Protein AF-A0A932QN62-F1 (afdb_monomer_lite)

Sequence (144 aa):
MDVAVKRAFNAACRLLAVRDRSVFEVRSALEKKRFDQKAVEGAVTALEERKLLDDRRFAKMFAESIVRNKKAGPRYIAAALVRKGIERDEAEGAANAAAADPQTQEASVTAPSSARSSTSSFTACPGGSPWCGRARNAPRAARR

Radius of gyration: 24.41 Å; chains: 1; bounding box: 67×46×50 Å

Foldseek 3Di:
DDPLLVVLLVVLVVVVVVHAAALLVSLVVSVVVVRDPVSSVSSSVVCVVVVSHDLLVVLLVQLLVCCVPPVDALVVSLVVSVVSVRDSVSNSVSSVVNVPPPVVPDDDDPDPPDPDDDDDDDDDDPDDDDDPDDDDDDDDDDDD

Structure (mmCIF, N/CA/C/O backbone):
data_AF-A0A932QN62-F1
#
_entry.id   AF-A0A932QN62-F1
#
loop_
_atom_site.group_PDB
_atom_site.id
_atom_site.type_symbol
_atom_site.label_atom_id
_atom_site.label_alt_id
_atom_site.label_comp_id
_atom_site.label_asym_id
_atom_site.label_entity_id
_atom_site.label_seq_id
_atom_site.pdbx_PDB_ins_code
_atom_site.Cartn_x
_atom_site.Cartn_y
_atom_site.Cartn_z
_atom_site.occupancy
_atom_site.B_iso_or_equiv
_atom_site.auth_seq_id
_atom_site.auth_comp_id
_atom_site.auth_asym_id
_atom_site.auth_atom_id
_atom_site.pdbx_PDB_model_num
ATOM 1 N N . MET A 1 1 ? -18.450 -4.366 15.533 1.00 65.00 1 MET A N 1
ATOM 2 C CA . MET A 1 1 ? -17.408 -3.383 15.158 1.00 65.00 1 MET A CA 1
ATOM 3 C C . MET A 1 1 ? -17.409 -2.248 16.165 1.00 65.00 1 MET A C 1
ATOM 5 O O . MET A 1 1 ? -18.401 -1.531 16.242 1.00 65.00 1 MET A O 1
ATOM 9 N N . ASP A 1 2 ? -16.323 -2.093 16.919 1.00 85.31 2 ASP A N 1
ATOM 10 C CA . ASP A 1 2 ? -16.125 -0.993 17.867 1.00 85.31 2 ASP A CA 1
ATOM 11 C C . ASP A 1 2 ? -16.178 0.396 17.217 1.00 85.31 2 ASP A C 1
ATOM 13 O O . ASP A 1 2 ? -15.861 0.576 16.036 1.00 85.31 2 ASP A O 1
ATOM 17 N N . VAL A 1 3 ? -16.526 1.417 18.009 1.00 87.50 3 VAL A N 1
ATOM 18 C CA . VAL A 1 3 ? -16.608 2.817 17.549 1.00 87.50 3 VAL A CA 1
ATOM 19 C C . VAL A 1 3 ? -15.255 3.309 17.021 1.00 87.50 3 VAL A C 1
ATOM 21 O O . VAL A 1 3 ? -15.202 4.010 16.008 1.00 87.50 3 VAL A O 1
ATOM 24 N N . ALA A 1 4 ? -14.157 2.905 17.667 1.00 87.38 4 ALA A N 1
ATOM 25 C CA . ALA A 1 4 ? -12.801 3.225 17.229 1.00 87.38 4 ALA A CA 1
ATOM 26 C C . ALA A 1 4 ? -12.472 2.583 15.870 1.00 87.38 4 ALA A C 1
ATOM 28 O O . ALA A 1 4 ? -12.021 3.282 14.961 1.00 87.38 4 ALA A O 1
ATOM 29 N N . VAL A 1 5 ? -12.793 1.293 15.696 1.00 88.25 5 VAL A N 1
ATOM 30 C CA . VAL A 1 5 ? -12.618 0.555 14.430 1.00 88.25 5 VAL A CA 1
ATOM 31 C C . VAL A 1 5 ? -13.422 1.215 13.311 1.00 88.25 5 VAL A C 1
ATOM 33 O O . VAL A 1 5 ? -12.902 1.460 12.226 1.00 88.25 5 VAL A O 1
ATOM 36 N N . LYS A 1 6 ? -14.674 1.604 13.579 1.00 89.25 6 LYS A N 1
ATOM 37 C CA . LYS A 1 6 ? -15.539 2.268 12.591 1.00 89.25 6 LYS A CA 1
ATOM 38 C C . LYS A 1 6 ? -14.991 3.636 12.161 1.00 89.25 6 LYS A C 1
ATOM 40 O O . LYS A 1 6 ? -15.083 4.000 10.988 1.00 89.25 6 LYS A O 1
ATOM 45 N N . ARG A 1 7 ? -14.392 4.399 13.086 1.00 89.69 7 ARG A N 1
ATOM 46 C CA . ARG A 1 7 ? -13.717 5.674 12.773 1.00 89.69 7 ARG A CA 1
ATOM 47 C C . ARG A 1 7 ? -12.456 5.461 11.935 1.00 89.69 7 ARG A C 1
ATOM 49 O O . ARG A 1 7 ? -12.272 6.185 10.956 1.00 89.69 7 ARG A O 1
ATOM 56 N N . ALA A 1 8 ? -11.634 4.469 12.279 1.00 89.25 8 ALA A N 1
ATOM 57 C CA . ALA A 1 8 ? -10.444 4.102 11.511 1.00 89.25 8 ALA A CA 1
ATOM 58 C C . ALA A 1 8 ? -10.811 3.629 10.092 1.00 89.25 8 ALA A C 1
ATOM 60 O O . ALA A 1 8 ? -10.246 4.125 9.120 1.00 89.25 8 ALA A O 1
ATOM 61 N N . PHE A 1 9 ? -11.837 2.784 9.959 1.00 89.31 9 PHE A N 1
ATOM 62 C CA . PHE A 1 9 ? -12.366 2.322 8.674 1.00 89.31 9 PHE A CA 1
ATOM 63 C C . PHE A 1 9 ? -12.820 3.486 7.785 1.00 89.31 9 PHE A C 1
ATOM 65 O O . PHE A 1 9 ? -12.354 3.633 6.659 1.00 89.31 9 PHE A O 1
ATOM 72 N N . ASN A 1 10 ? -13.654 4.392 8.307 1.00 90.06 10 ASN A N 1
ATOM 73 C CA . ASN A 1 10 ? -14.096 5.568 7.550 1.00 90.06 10 ASN A CA 1
ATOM 74 C C . ASN A 1 10 ? -12.923 6.472 7.144 1.00 90.06 10 ASN A C 1
ATOM 76 O O . ASN A 1 10 ? -12.911 7.036 6.048 1.00 90.06 10 ASN A O 1
ATOM 80 N N . ALA A 1 11 ? -11.927 6.623 8.019 1.00 88.06 11 ALA A N 1
ATOM 81 C CA . ALA A 1 11 ? -10.728 7.393 7.723 1.00 88.06 11 ALA A CA 1
ATOM 82 C C . ALA A 1 11 ? -9.873 6.742 6.625 1.00 88.06 11 ALA A C 1
ATOM 84 O O . ALA A 1 11 ? -9.305 7.476 5.816 1.00 88.06 11 ALA A O 1
ATOM 85 N N . ALA A 1 12 ? -9.790 5.412 6.592 1.00 87.81 12 ALA A N 1
ATOM 86 C CA . ALA A 1 12 ? -9.109 4.654 5.550 1.00 87.81 12 ALA A CA 1
ATOM 87 C C . ALA A 1 12 ? -9.859 4.720 4.212 1.00 87.81 12 ALA A C 1
ATOM 89 O O . ALA A 1 12 ? -9.245 5.044 3.201 1.00 87.81 12 ALA A O 1
ATOM 90 N N . CYS A 1 13 ? -11.186 4.560 4.206 1.00 87.75 13 CYS A N 1
ATOM 91 C CA . CYS A 1 13 ? -12.004 4.716 2.998 1.00 87.75 13 CYS A CA 1
ATOM 92 C C . CYS A 1 13 ? -11.822 6.094 2.349 1.00 87.75 13 CYS A C 1
ATOM 94 O O . CYS A 1 13 ? -11.686 6.191 1.136 1.00 87.75 13 CYS A O 1
ATOM 96 N N . ARG A 1 14 ? -11.741 7.168 3.148 1.00 88.81 14 ARG A N 1
ATOM 97 C CA . ARG A 1 14 ? -11.441 8.516 2.630 1.00 88.81 14 ARG A CA 1
ATOM 98 C C . ARG A 1 14 ? -10.054 8.617 1.996 1.00 88.81 14 ARG A C 1
ATOM 100 O O . ARG A 1 14 ? -9.878 9.389 1.064 1.00 88.81 14 ARG A O 1
ATOM 107 N N . LEU A 1 15 ? -9.065 7.884 2.510 1.00 86.12 15 LEU A N 1
ATOM 108 C CA . LEU A 1 15 ? -7.717 7.859 1.933 1.00 86.12 15 LEU A CA 1
ATOM 109 C C . LEU A 1 15 ? -7.694 7.094 0.606 1.00 86.12 15 LEU A C 1
ATOM 111 O O . LEU A 1 15 ? -7.049 7.565 -0.329 1.00 86.12 15 LEU A O 1
ATOM 115 N N . LEU A 1 16 ? -8.410 5.967 0.539 1.00 85.38 16 LEU A N 1
ATOM 116 C CA . LEU A 1 16 ? -8.546 5.132 -0.658 1.00 85.38 16 LEU A CA 1
ATOM 117 C C . LEU A 1 16 ? -9.352 5.829 -1.760 1.00 85.38 16 LEU A C 1
ATOM 119 O O . LEU A 1 16 ? -8.998 5.734 -2.925 1.00 85.38 16 LEU A O 1
ATOM 123 N N . ALA A 1 17 ? -10.373 6.610 -1.395 1.00 85.00 17 ALA A N 1
ATOM 124 C CA . ALA A 1 17 ? -11.179 7.370 -2.351 1.00 85.00 17 ALA A CA 1
ATOM 125 C C . ALA A 1 17 ? -10.372 8.408 -3.154 1.00 85.00 17 ALA A C 1
ATOM 127 O O . ALA A 1 17 ? -10.770 8.774 -4.254 1.00 85.00 17 ALA A O 1
ATOM 128 N N . VAL A 1 18 ? -9.255 8.905 -2.609 1.00 84.69 18 VAL A N 1
ATOM 129 C CA . VAL A 1 18 ? -8.389 9.872 -3.305 1.00 84.69 18 VAL A CA 1
ATOM 130 C C . VAL A 1 18 ? -7.412 9.165 -4.244 1.00 84.69 18 VAL A C 1
ATOM 132 O O . VAL A 1 18 ? -7.130 9.663 -5.332 1.00 84.69 18 VAL A O 1
ATOM 135 N N . ARG A 1 19 ? -6.837 8.044 -3.800 1.00 77.12 19 ARG A N 1
ATOM 136 C CA . ARG A 1 19 ? -5.858 7.258 -4.555 1.00 77.12 19 ARG A CA 1
ATOM 137 C C . ARG A 1 19 ? -5.723 5.875 -3.931 1.00 77.12 19 ARG A C 1
ATOM 139 O O . ARG A 1 19 ? -5.714 5.766 -2.704 1.00 77.12 19 ARG A O 1
ATOM 146 N N . ASP A 1 20 ? -5.469 4.873 -4.764 1.00 79.00 20 ASP A N 1
ATOM 147 C CA . ASP A 1 20 ? -5.073 3.544 -4.304 1.00 79.00 20 ASP A CA 1
ATOM 148 C C . ASP A 1 20 ? -3.799 3.603 -3.449 1.00 79.00 20 ASP A C 1
ATOM 150 O O . ASP A 1 20 ? -2.833 4.312 -3.770 1.00 79.00 20 ASP A O 1
ATOM 154 N N . ARG A 1 21 ? -3.806 2.849 -2.349 1.00 81.88 21 ARG A N 1
ATOM 155 C CA . ARG A 1 21 ? -2.702 2.735 -1.387 1.00 81.88 21 ARG A CA 1
ATOM 156 C C . ARG A 1 21 ? -2.500 1.277 -0.991 1.00 81.88 21 ARG A C 1
ATOM 158 O O . ARG A 1 21 ? -3.462 0.516 -0.990 1.00 81.88 21 ARG A O 1
ATOM 165 N N . SER A 1 22 ? -1.274 0.925 -0.605 1.00 84.00 22 SER A N 1
ATOM 166 C CA . SER A 1 22 ? -0.966 -0.387 -0.021 1.00 84.00 22 SER A CA 1
ATOM 167 C C . SER A 1 22 ? -1.475 -0.499 1.416 1.00 84.00 22 SER A C 1
ATOM 169 O O . SER A 1 22 ? -1.687 0.514 2.101 1.00 84.00 22 SER A O 1
ATOM 171 N N . VAL A 1 23 ? -1.597 -1.734 1.910 1.00 84.44 23 VAL A N 1
ATOM 172 C CA . VAL A 1 23 ? -1.964 -2.020 3.309 1.00 84.44 23 VAL A CA 1
ATOM 173 C C . VAL A 1 23 ? -1.037 -1.282 4.281 1.00 84.44 23 VAL A C 1
ATOM 175 O O . VAL A 1 23 ? -1.493 -0.651 5.239 1.00 84.44 23 VAL A O 1
ATOM 178 N N . PHE A 1 24 ? 0.267 -1.278 4.004 1.00 83.25 24 PHE A N 1
ATOM 179 C CA . PHE A 1 24 ? 1.265 -0.603 4.835 1.00 83.25 24 PHE A CA 1
ATOM 180 C C . PHE A 1 24 ? 1.090 0.924 4.873 1.00 83.25 24 PHE A C 1
ATOM 182 O O . PHE A 1 24 ? 1.221 1.542 5.935 1.00 83.25 24 PHE A O 1
ATOM 189 N N . GLU A 1 25 ? 0.756 1.552 3.739 1.00 84.94 25 GLU A N 1
ATOM 190 C CA . GLU A 1 25 ? 0.475 2.991 3.695 1.00 84.94 25 GLU A CA 1
ATOM 191 C C . GLU A 1 25 ? -0.791 3.340 4.488 1.00 84.94 25 GLU A C 1
ATOM 193 O O . GLU A 1 25 ? -0.818 4.374 5.164 1.00 84.94 25 GLU A O 1
ATOM 198 N N . VAL A 1 26 ? -1.821 2.486 4.442 1.00 87.19 26 VAL A N 1
ATOM 199 C CA . VAL A 1 26 ? -3.041 2.665 5.241 1.00 87.19 26 VAL A CA 1
ATOM 200 C C . VAL A 1 26 ? -2.744 2.523 6.731 1.00 87.19 26 VAL A C 1
ATOM 202 O O . VAL A 1 26 ? -3.120 3.416 7.492 1.00 87.19 26 VAL A O 1
ATOM 205 N N . ARG A 1 27 ? -2.002 1.487 7.146 1.00 87.88 27 ARG A N 1
ATOM 206 C CA . ARG A 1 27 ? -1.562 1.311 8.543 1.00 87.88 27 ARG A CA 1
ATOM 207 C C . ARG A 1 27 ? -0.796 2.535 9.041 1.00 87.88 27 ARG A C 1
ATOM 209 O O . ARG A 1 27 ? -1.229 3.186 9.988 1.00 87.88 27 ARG A O 1
ATOM 216 N N . SER A 1 28 ? 0.239 2.945 8.307 1.00 86.62 28 SER A N 1
ATOM 217 C CA . SER A 1 28 ? 1.048 4.125 8.637 1.00 86.62 28 SER A CA 1
ATOM 218 C C . SER A 1 28 ? 0.216 5.414 8.716 1.00 86.62 28 SER A C 1
ATOM 220 O O . SER A 1 28 ? 0.474 6.295 9.538 1.00 86.62 28 SER A O 1
ATOM 222 N N . ALA A 1 29 ? -0.780 5.575 7.839 1.00 87.19 29 ALA A N 1
ATOM 223 C CA . ALA A 1 29 ? -1.647 6.750 7.841 1.00 87.19 29 ALA A CA 1
ATOM 224 C C . ALA A 1 29 ? -2.629 6.759 9.023 1.00 87.19 29 ALA A C 1
ATOM 226 O O . ALA A 1 29 ? -2.949 7.836 9.533 1.00 87.19 29 ALA A O 1
ATOM 227 N N . LEU A 1 30 ? -3.105 5.591 9.461 1.00 87.19 30 LEU A N 1
ATOM 228 C CA . LEU A 1 30 ? -3.966 5.457 10.635 1.00 87.19 30 LEU A CA 1
ATOM 229 C C . LEU A 1 30 ? -3.173 5.641 11.939 1.00 87.19 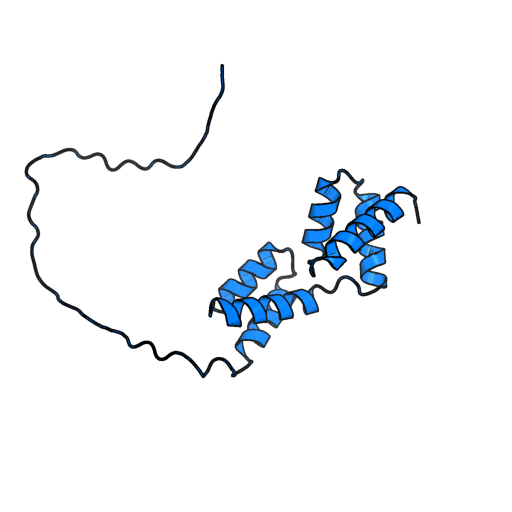30 LEU A C 1
ATOM 231 O O . LEU A 1 30 ? -3.627 6.362 12.826 1.00 87.19 30 LEU A O 1
ATOM 235 N N . GLU A 1 31 ? -1.954 5.114 12.020 1.00 87.88 31 GLU A N 1
ATOM 236 C CA . GLU A 1 31 ? -1.045 5.343 13.153 1.00 87.88 31 GLU A CA 1
ATOM 237 C C . GLU A 1 31 ? -0.711 6.831 13.323 1.00 87.88 31 GLU A C 1
ATOM 239 O O . GLU A 1 31 ? -0.783 7.380 14.425 1.00 87.88 31 GLU A O 1
ATOM 244 N N . LYS A 1 32 ? -0.446 7.542 12.216 1.00 88.94 32 LYS A N 1
ATOM 245 C CA . LYS A 1 32 ? -0.247 9.005 12.227 1.00 88.94 32 LYS A CA 1
ATOM 246 C C . LYS A 1 32 ? -1.460 9.771 12.757 1.00 88.94 32 LYS A C 1
ATOM 248 O O . LYS A 1 32 ? -1.294 10.846 13.328 1.00 88.94 32 LYS A O 1
ATOM 253 N N . LYS A 1 33 ? -2.667 9.227 12.589 1.00 86.69 33 LYS A N 1
ATOM 254 C CA . LYS A 1 33 ? -3.917 9.788 13.123 1.00 86.69 33 LYS A CA 1
ATOM 255 C C . LYS A 1 33 ? -4.174 9.411 14.590 1.00 86.69 33 LYS A C 1
ATOM 257 O O . LYS A 1 33 ? -5.230 9.769 15.101 1.00 86.69 33 LYS A O 1
ATOM 262 N N . ARG A 1 34 ? -3.215 8.761 15.270 1.00 89.06 34 ARG A N 1
ATOM 263 C CA . ARG A 1 34 ? -3.277 8.370 16.692 1.00 89.06 34 ARG A CA 1
ATOM 264 C C . ARG A 1 34 ? -4.391 7.359 17.004 1.00 89.06 34 ARG A C 1
ATOM 266 O O . ARG A 1 34 ? -4.956 7.390 18.093 1.00 89.06 34 ARG A O 1
ATOM 273 N N . PHE A 1 35 ? -4.731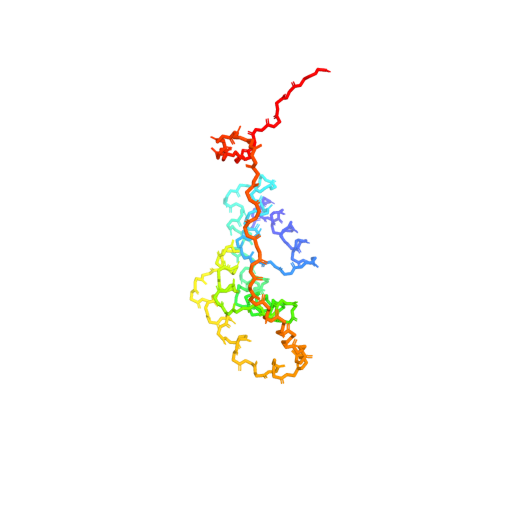 6.483 16.058 1.00 90.31 35 PHE A N 1
ATOM 274 C CA . PHE A 1 35 ? -5.627 5.362 16.349 1.00 90.31 35 PHE A CA 1
ATOM 275 C C . PHE A 1 35 ? -4.893 4.257 17.115 1.00 90.31 35 PHE A C 1
ATOM 277 O O . PHE A 1 35 ? -3.692 4.070 16.937 1.00 90.31 35 PHE A O 1
ATOM 284 N N . ASP A 1 36 ? -5.633 3.533 17.954 1.00 89.75 36 ASP A N 1
ATOM 285 C CA . ASP A 1 36 ? -5.105 2.378 18.679 1.00 89.75 36 ASP A CA 1
ATOM 286 C C . ASP A 1 36 ? -4.799 1.213 17.731 1.00 89.75 36 ASP A C 1
ATOM 288 O O . ASP A 1 36 ? -5.517 1.004 16.748 1.00 89.75 36 ASP A O 1
ATOM 292 N N . GLN A 1 37 ? -3.768 0.428 18.041 1.00 87.25 37 GLN A N 1
ATOM 293 C CA . GLN A 1 37 ? -3.282 -0.637 17.161 1.00 87.25 37 GLN A CA 1
ATOM 294 C C . GLN A 1 37 ? -4.358 -1.704 16.907 1.00 87.25 37 GLN A C 1
ATOM 296 O O . GLN A 1 37 ? -4.564 -2.100 15.760 1.00 87.25 37 GLN A O 1
ATOM 301 N N . LYS A 1 38 ? -5.163 -2.045 17.926 1.00 88.62 38 LYS A N 1
ATOM 302 C CA . LYS A 1 38 ? -6.309 -2.961 17.777 1.00 88.62 38 LYS A CA 1
ATOM 303 C C . LYS A 1 38 ? -7.369 -2.413 16.821 1.00 88.62 38 LYS A C 1
ATOM 305 O O . LYS A 1 38 ? -7.980 -3.156 16.054 1.00 88.62 38 LYS A O 1
ATOM 310 N N . ALA A 1 39 ? -7.596 -1.098 16.852 1.00 88.94 39 ALA A N 1
ATOM 311 C CA . ALA A 1 39 ? -8.550 -0.449 15.961 1.00 88.94 39 ALA A CA 1
ATOM 312 C C . ALA A 1 39 ? -8.040 -0.388 14.513 1.00 88.94 39 ALA A C 1
ATOM 314 O O . ALA A 1 39 ? -8.842 -0.498 13.584 1.00 88.94 39 ALA A O 1
ATOM 315 N N . VAL A 1 40 ? -6.725 -0.217 14.325 1.00 90.06 40 VAL A N 1
ATOM 316 C CA . VAL A 1 40 ? -6.070 -0.256 13.010 1.00 90.06 40 VAL A CA 1
ATOM 317 C C . VAL A 1 40 ? -6.176 -1.650 12.405 1.00 90.06 40 VAL A C 1
ATOM 319 O O . VAL A 1 40 ? -6.638 -1.768 11.274 1.00 90.06 40 VAL A O 1
ATOM 322 N N . GLU A 1 41 ? -5.820 -2.691 13.156 1.00 89.25 41 GLU A N 1
ATOM 323 C CA . GLU A 1 41 ? -5.912 -4.082 12.699 1.00 89.25 41 GLU A CA 1
ATOM 324 C C . GLU A 1 41 ? -7.345 -4.445 12.309 1.00 89.25 41 GLU A C 1
ATOM 326 O O . GLU A 1 41 ? -7.578 -4.855 11.175 1.00 89.25 41 GLU A O 1
ATOM 331 N N . GLY A 1 42 ? -8.326 -4.165 13.174 1.00 89.25 42 GLY A N 1
ATOM 332 C CA . GLY A 1 42 ? -9.732 -4.435 12.861 1.00 89.25 42 GLY A CA 1
ATOM 333 C C . GLY A 1 42 ? -10.254 -3.666 11.640 1.00 89.25 42 GLY A C 1
ATOM 334 O O . GLY A 1 42 ? -11.109 -4.165 10.909 1.00 89.25 42 GLY A O 1
ATOM 335 N N . ALA A 1 43 ? -9.745 -2.455 11.385 1.00 89.62 43 ALA A N 1
ATOM 336 C CA . ALA A 1 43 ? -10.095 -1.701 10.185 1.00 89.62 43 ALA A CA 1
ATOM 337 C C . ALA A 1 43 ? -9.432 -2.279 8.926 1.00 89.62 43 ALA A C 1
ATOM 339 O O . ALA A 1 43 ? -10.079 -2.324 7.883 1.00 89.62 43 ALA A O 1
ATOM 340 N N . VAL A 1 44 ? -8.176 -2.725 9.018 1.00 89.12 44 VAL A N 1
ATOM 341 C CA . VAL A 1 44 ? -7.445 -3.360 7.911 1.00 89.12 44 VAL A CA 1
ATOM 342 C C . VAL A 1 44 ? -8.107 -4.678 7.520 1.00 89.12 44 VAL A C 1
ATOM 344 O O . VAL A 1 44 ? -8.442 -4.836 6.350 1.00 89.12 44 VAL A O 1
ATOM 347 N N . THR A 1 45 ? -8.416 -5.553 8.481 1.00 89.31 45 THR A N 1
ATOM 348 C CA . THR A 1 45 ? -9.115 -6.822 8.212 1.00 89.31 45 THR A CA 1
ATOM 349 C C . THR A 1 45 ? -10.454 -6.582 7.515 1.00 89.31 45 THR A C 1
ATOM 351 O O . THR A 1 45 ? -10.754 -7.207 6.505 1.00 89.31 45 THR A O 1
ATOM 354 N N . ALA A 1 46 ? -11.232 -5.596 7.967 1.00 88.19 46 ALA A N 1
ATOM 355 C CA . ALA A 1 46 ? -12.506 -5.265 7.329 1.00 88.19 46 ALA A CA 1
ATOM 356 C C . ALA A 1 46 ? -12.369 -4.693 5.904 1.00 88.19 46 ALA A C 1
ATOM 358 O O . ALA A 1 46 ? -13.302 -4.786 5.103 1.00 88.19 46 ALA A O 1
ATOM 359 N N . LEU A 1 47 ? -11.244 -4.047 5.587 1.00 86.56 47 LEU A N 1
ATOM 360 C CA . LEU A 1 47 ? -10.943 -3.562 4.237 1.00 86.56 47 LEU A CA 1
ATOM 361 C C . LEU A 1 47 ? -10.493 -4.708 3.322 1.00 86.56 47 LEU A C 1
ATOM 363 O O . LEU A 1 47 ? -10.896 -4.736 2.158 1.00 86.56 47 LEU A O 1
ATOM 367 N N . GLU A 1 48 ? -9.712 -5.651 3.851 1.00 86.38 48 GLU A N 1
ATOM 368 C CA . GLU A 1 48 ? -9.286 -6.876 3.163 1.00 86.38 48 GLU A CA 1
ATOM 369 C C . GLU A 1 48 ? -10.484 -7.788 2.853 1.00 86.38 48 GLU A C 1
ATOM 371 O O . GLU A 1 48 ? -10.659 -8.202 1.708 1.00 86.38 48 GLU A O 1
ATOM 376 N N . GLU A 1 49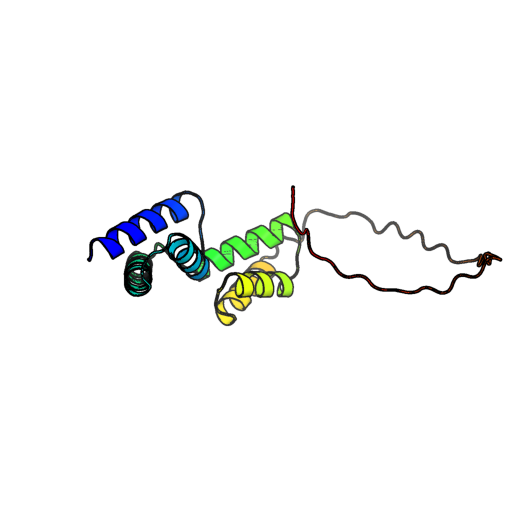 ? -11.387 -8.005 3.817 1.00 86.69 49 GLU A N 1
ATOM 377 C CA . GLU A 1 49 ? -12.638 -8.765 3.628 1.00 86.69 49 GLU A CA 1
ATOM 378 C C . GLU A 1 49 ? -13.500 -8.197 2.494 1.00 86.69 49 GLU A C 1
ATOM 380 O O . GLU A 1 49 ? -14.131 -8.927 1.727 1.00 86.69 49 GLU A O 1
ATOM 385 N N . ARG A 1 50 ? -13.509 -6.869 2.362 1.00 85.44 50 ARG A N 1
ATOM 386 C CA . ARG A 1 50 ? -14.247 -6.151 1.317 1.00 85.44 50 ARG A CA 1
ATOM 387 C C . ARG A 1 50 ? -13.468 -6.021 0.008 1.00 85.44 50 ARG A C 1
ATOM 389 O O . ARG A 1 50 ? -13.981 -5.399 -0.920 1.00 85.44 50 ARG A O 1
ATOM 396 N N . LYS A 1 51 ? -12.251 -6.576 -0.074 1.00 82.06 51 LYS A N 1
ATOM 397 C CA . LYS A 1 51 ? -11.336 -6.484 -1.228 1.00 82.06 51 LYS A CA 1
ATOM 398 C C . LYS A 1 51 ? -11.081 -5.041 -1.685 1.00 82.06 51 LYS A C 1
ATOM 400 O O . LYS A 1 51 ? -10.875 -4.780 -2.869 1.00 82.06 51 LYS A O 1
ATOM 405 N N . LEU A 1 52 ? -11.134 -4.099 -0.741 1.00 79.06 52 LEU A N 1
ATOM 406 C CA . LEU A 1 52 ? -10.816 -2.684 -0.965 1.00 79.06 52 LEU A CA 1
ATOM 407 C C . LEU A 1 52 ? -9.301 -2.447 -0.943 1.00 79.06 52 LEU A C 1
ATOM 409 O O . LEU A 1 52 ? -8.827 -1.472 -1.518 1.00 79.06 52 LEU A O 1
ATOM 413 N N . LEU A 1 53 ? -8.559 -3.333 -0.274 1.00 80.06 53 LEU A N 1
ATOM 414 C CA . LEU A 1 53 ? -7.103 -3.384 -0.279 1.00 80.06 53 LEU A CA 1
ATOM 415 C C . LEU A 1 53 ? -6.658 -4.639 -1.022 1.00 80.06 53 LEU A C 1
ATOM 417 O O . LEU A 1 53 ? -7.060 -5.745 -0.674 1.00 80.06 53 LEU A O 1
ATOM 421 N N . ASP A 1 54 ? -5.852 -4.443 -2.060 1.00 79.12 54 ASP A N 1
ATOM 422 C CA . ASP A 1 54 ? -5.272 -5.515 -2.861 1.00 79.12 54 ASP A CA 1
ATOM 423 C C . ASP A 1 54 ? -3.858 -5.084 -3.271 1.00 79.12 54 ASP A C 1
ATOM 425 O O . ASP A 1 54 ? -3.664 -4.285 -4.198 1.00 79.12 54 ASP A O 1
ATOM 429 N N . ASP A 1 55 ? -2.868 -5.570 -2.520 1.00 80.12 55 ASP A N 1
ATOM 430 C CA . ASP A 1 55 ? -1.466 -5.197 -2.704 1.00 80.12 55 ASP A CA 1
ATOM 431 C C . ASP A 1 55 ? -0.936 -5.646 -4.076 1.00 80.12 55 ASP A C 1
ATOM 433 O O . ASP A 1 55 ? -0.129 -4.932 -4.677 1.00 80.12 55 ASP A O 1
ATOM 437 N N . ARG A 1 56 ? -1.476 -6.731 -4.653 1.00 80.06 56 ARG A N 1
ATOM 438 C CA . ARG A 1 56 ? -1.122 -7.205 -6.002 1.00 80.06 56 ARG A CA 1
ATOM 439 C C . ARG A 1 56 ? -1.591 -6.243 -7.077 1.00 80.06 56 ARG A C 1
ATOM 441 O O . ARG A 1 56 ? -0.825 -5.884 -7.977 1.00 80.06 56 ARG A O 1
ATOM 448 N N . ARG A 1 57 ? -2.852 -5.805 -6.992 1.00 82.00 57 ARG A N 1
ATOM 449 C CA . ARG A 1 57 ? -3.406 -4.810 -7.927 1.00 82.00 57 ARG A CA 1
ATOM 450 C C . ARG A 1 57 ? -2.634 -3.504 -7.846 1.00 82.00 57 ARG A C 1
ATOM 452 O O . ARG A 1 57 ? -2.257 -2.950 -8.880 1.00 82.00 57 ARG A O 1
ATOM 459 N N . PHE A 1 58 ? -2.352 -3.047 -6.629 1.00 83.94 58 PHE A N 1
ATOM 460 C CA . PHE A 1 58 ? -1.560 -1.845 -6.415 1.00 83.94 58 PHE A CA 1
ATOM 461 C C . PHE A 1 58 ? -0.138 -1.992 -6.980 1.00 83.94 58 PHE A C 1
ATOM 463 O O . PHE A 1 58 ? 0.336 -1.088 -7.673 1.00 83.94 58 PHE A O 1
ATOM 470 N N . ALA A 1 59 ? 0.524 -3.130 -6.749 1.00 84.50 59 ALA A N 1
ATOM 471 C CA . ALA A 1 59 ? 1.867 -3.401 -7.250 1.00 84.50 59 ALA A CA 1
ATOM 472 C C . ALA A 1 59 ? 1.929 -3.356 -8.779 1.00 84.50 59 ALA A C 1
ATOM 474 O O . ALA A 1 59 ? 2.810 -2.695 -9.334 1.00 84.50 59 ALA A O 1
ATOM 475 N N . LYS A 1 60 ? 0.958 -3.982 -9.455 1.00 84.06 60 LYS A N 1
ATOM 476 C CA . LYS A 1 60 ? 0.856 -3.973 -10.919 1.00 84.06 60 LYS A CA 1
ATOM 477 C C . LYS A 1 60 ? 0.666 -2.555 -11.467 1.00 84.06 60 LYS A C 1
ATOM 479 O O . LYS A 1 60 ? 1.468 -2.097 -12.277 1.00 84.06 60 LYS A O 1
ATOM 484 N N . MET A 1 61 ? -0.324 -1.820 -10.956 1.00 83.44 61 MET A N 1
ATOM 485 C CA . MET A 1 61 ? -0.608 -0.440 -11.380 1.00 83.44 61 MET A CA 1
ATOM 486 C C . MET A 1 61 ? 0.583 0.499 -11.143 1.00 83.44 61 MET A C 1
ATOM 488 O O . MET A 1 61 ? 0.891 1.368 -11.966 1.00 83.44 61 MET A O 1
ATOM 492 N N . PHE A 1 62 ? 1.274 0.332 -10.013 1.00 83.94 62 PHE A N 1
ATOM 493 C CA . PHE A 1 62 ? 2.456 1.119 -9.684 1.00 83.94 62 PHE A CA 1
ATOM 494 C C . PHE A 1 62 ? 3.632 0.791 -10.608 1.00 83.94 62 PHE A C 1
ATOM 496 O O . PHE A 1 62 ? 4.286 1.713 -11.102 1.00 83.94 62 PHE A O 1
ATOM 503 N N . ALA A 1 63 ? 3.878 -0.495 -10.873 1.00 84.38 63 ALA A N 1
ATOM 504 C CA . ALA A 1 63 ? 4.915 -0.946 -11.792 1.00 84.38 63 ALA A CA 1
ATOM 505 C C . ALA A 1 63 ? 4.687 -0.376 -13.200 1.00 84.38 63 ALA A C 1
ATOM 507 O O . ALA A 1 63 ? 5.568 0.304 -13.728 1.00 84.38 63 ALA A O 1
ATOM 508 N N . GLU A 1 64 ? 3.481 -0.527 -13.752 1.00 83.25 64 GLU A N 1
ATOM 509 C CA . GLU A 1 64 ? 3.111 0.032 -15.057 1.00 83.25 64 GLU A CA 1
ATOM 510 C C . GLU A 1 64 ? 3.305 1.554 -15.116 1.00 83.25 64 GLU A C 1
ATOM 512 O O . GLU A 1 64 ? 3.858 2.091 -16.078 1.00 83.25 64 GLU A O 1
ATOM 517 N N . SER A 1 65 ? 2.889 2.280 -14.072 1.00 83.38 65 SER A N 1
ATOM 518 C CA . SER A 1 65 ? 3.051 3.736 -14.021 1.00 83.38 65 SER A CA 1
ATOM 519 C C . SER A 1 65 ? 4.521 4.169 -14.008 1.00 83.38 65 SER A C 1
ATOM 521 O O . SER A 1 65 ? 4.847 5.203 -14.596 1.00 83.38 65 SER A O 1
ATOM 523 N N . ILE A 1 66 ? 5.402 3.423 -13.333 1.00 82.00 66 ILE A N 1
ATOM 524 C CA . ILE A 1 66 ? 6.840 3.721 -13.276 1.00 82.00 66 ILE A CA 1
ATOM 525 C C . ILE A 1 66 ? 7.509 3.420 -14.618 1.00 82.00 66 ILE A C 1
ATOM 527 O O . ILE A 1 66 ? 8.322 4.231 -15.073 1.00 82.00 66 ILE A O 1
ATOM 531 N N . VAL A 1 67 ? 7.156 2.300 -15.256 1.00 81.94 67 VAL A N 1
ATOM 532 C CA . VAL A 1 67 ? 7.659 1.941 -16.590 1.00 81.94 67 VAL A CA 1
ATOM 533 C C . VAL A 1 67 ? 7.286 3.031 -17.595 1.00 81.94 67 VAL A C 1
ATOM 535 O O . VAL A 1 67 ? 8.178 3.573 -18.248 1.00 81.94 67 VAL A O 1
ATOM 538 N N . ARG A 1 68 ? 6.011 3.452 -17.623 1.00 77.56 68 ARG A N 1
ATOM 539 C CA . ARG A 1 68 ? 5.522 4.512 -18.525 1.00 77.56 68 ARG A CA 1
ATOM 540 C C . ARG A 1 68 ? 6.214 5.863 -18.310 1.00 77.56 68 ARG A C 1
ATOM 542 O O . ARG A 1 68 ? 6.595 6.507 -19.279 1.00 77.56 68 ARG A O 1
ATOM 549 N N . ASN A 1 69 ? 6.396 6.298 -17.060 1.00 75.75 69 ASN A N 1
ATOM 550 C CA . ASN A 1 69 ? 6.895 7.652 -16.775 1.00 75.75 69 ASN A CA 1
ATOM 551 C C . ASN A 1 69 ? 8.423 7.775 -16.740 1.00 75.75 69 ASN A C 1
ATOM 553 O O . ASN A 1 69 ? 8.960 8.825 -17.080 1.00 75.75 69 ASN A O 1
ATOM 557 N N . LYS A 1 70 ? 9.132 6.753 -16.247 1.00 69.00 70 LYS A N 1
ATOM 558 C CA . LYS A 1 70 ? 10.572 6.842 -15.944 1.00 69.00 70 LYS A CA 1
ATOM 559 C C . LYS A 1 70 ? 11.439 5.854 -16.716 1.00 69.00 70 LYS A C 1
ATOM 561 O O . LYS A 1 70 ? 12.657 5.951 -16.582 1.00 69.00 70 LYS A O 1
ATOM 566 N N . LYS A 1 71 ? 10.853 4.904 -17.462 1.00 68.88 71 LYS A N 1
ATOM 567 C CA . LYS A 1 71 ? 11.578 3.791 -18.111 1.00 68.88 71 LYS A CA 1
ATOM 568 C C . LYS A 1 71 ? 12.559 3.098 -17.142 1.00 68.88 71 LYS A C 1
ATOM 570 O O . LYS A 1 71 ? 13.658 2.701 -17.517 1.00 68.88 71 LYS A O 1
ATOM 575 N N . ALA A 1 72 ? 12.200 3.025 -15.855 1.00 72.69 72 ALA A N 1
ATOM 576 C CA . ALA A 1 72 ? 13.071 2.465 -14.827 1.00 72.69 72 ALA A CA 1
ATOM 577 C C . ALA A 1 72 ? 13.034 0.932 -14.874 1.00 72.69 72 ALA A C 1
ATOM 579 O O . ALA A 1 72 ? 11.975 0.341 -15.064 1.00 72.69 72 ALA A O 1
ATOM 580 N N . GLY A 1 73 ? 14.189 0.295 -14.672 1.00 75.88 73 GLY A N 1
ATOM 581 C CA . GLY A 1 73 ? 14.305 -1.162 -14.738 1.00 75.88 73 GLY A CA 1
ATOM 582 C C . GLY A 1 73 ? 13.571 -1.902 -13.605 1.00 75.88 73 GLY A C 1
ATOM 583 O O . GLY A 1 73 ? 13.317 -1.324 -12.541 1.00 75.88 73 GLY A O 1
ATOM 584 N N . PRO A 1 74 ? 13.308 -3.211 -13.780 1.00 76.81 74 PRO A N 1
ATOM 585 C CA . PRO A 1 74 ? 12.502 -4.022 -12.859 1.00 76.81 74 PRO A CA 1
ATOM 586 C C . PRO A 1 74 ? 13.056 -4.042 -11.428 1.00 76.81 74 PRO A C 1
ATOM 588 O O . PRO A 1 74 ? 12.296 -3.960 -10.467 1.00 76.81 74 PRO A O 1
ATOM 591 N N . ARG A 1 75 ? 14.387 -4.023 -11.261 1.00 79.94 75 ARG A N 1
ATOM 592 C CA . ARG A 1 75 ? 15.035 -3.928 -9.938 1.00 79.94 75 ARG A CA 1
ATOM 593 C C . ARG A 1 75 ? 14.653 -2.664 -9.166 1.00 79.94 75 ARG A C 1
ATOM 595 O O . ARG A 1 75 ? 14.487 -2.717 -7.950 1.00 79.94 75 ARG A O 1
ATOM 602 N N . TYR A 1 76 ? 14.528 -1.528 -9.852 1.00 83.19 76 TYR A N 1
ATOM 603 C CA . TYR A 1 76 ? 14.144 -0.274 -9.203 1.00 83.19 76 TYR A CA 1
ATOM 604 C C . TYR A 1 76 ? 12.680 -0.317 -8.761 1.00 83.19 76 TYR A C 1
ATOM 606 O O . TYR A 1 76 ? 12.357 0.118 -7.657 1.00 83.19 76 TYR A O 1
ATOM 614 N N . ILE A 1 77 ? 11.813 -0.876 -9.608 1.00 82.75 77 ILE A N 1
ATOM 615 C CA . ILE A 1 77 ? 10.385 -1.040 -9.329 1.00 82.75 77 ILE A CA 1
ATOM 616 C C . ILE A 1 77 ? 10.186 -1.955 -8.118 1.00 82.75 77 ILE A C 1
ATOM 618 O O . ILE A 1 77 ? 9.540 -1.538 -7.160 1.00 82.75 77 ILE A O 1
ATOM 622 N N . ALA A 1 78 ? 10.818 -3.132 -8.105 1.00 83.12 78 ALA A N 1
ATOM 623 C CA . ALA A 1 78 ? 10.755 -4.060 -6.978 1.00 83.12 78 ALA A CA 1
ATOM 624 C C . ALA A 1 78 ? 11.236 -3.400 -5.672 1.00 83.12 78 ALA A C 1
ATOM 626 O O . ALA A 1 78 ? 10.542 -3.440 -4.659 1.00 83.12 78 ALA A O 1
ATOM 627 N N . ALA A 1 79 ? 12.367 -2.685 -5.697 1.00 84.25 79 ALA A N 1
ATOM 628 C CA . ALA A 1 79 ? 12.864 -1.971 -4.518 1.00 84.25 79 ALA A CA 1
ATOM 629 C C . ALA A 1 79 ? 11.911 -0.857 -4.036 1.00 84.25 79 ALA A C 1
ATOM 631 O O . ALA A 1 79 ? 11.784 -0.622 -2.831 1.00 84.25 79 ALA A O 1
ATOM 632 N N . ALA A 1 80 ? 11.238 -0.157 -4.953 1.00 83.81 80 ALA A N 1
ATOM 633 C CA . ALA A 1 80 ? 10.253 0.869 -4.617 1.00 83.81 80 ALA A CA 1
ATOM 634 C C . ALA A 1 80 ? 8.963 0.270 -4.029 1.00 83.81 80 ALA A C 1
ATOM 636 O O . ALA A 1 80 ? 8.404 0.847 -3.095 1.00 83.81 80 ALA A O 1
ATOM 637 N N . LEU A 1 81 ? 8.524 -0.883 -4.539 1.00 83.94 81 LEU A N 1
ATOM 638 C CA . LEU A 1 81 ? 7.373 -1.638 -4.038 1.00 83.94 81 LEU A CA 1
ATOM 639 C C . LEU A 1 81 ? 7.640 -2.204 -2.635 1.00 83.94 81 LEU A C 1
ATOM 641 O O . LEU A 1 81 ? 6.834 -1.999 -1.731 1.00 83.94 81 LEU A O 1
ATOM 645 N N . VAL A 1 82 ? 8.819 -2.789 -2.405 1.00 85.00 82 VAL A N 1
ATOM 646 C CA . VAL A 1 82 ? 9.232 -3.278 -1.076 1.00 85.00 82 VAL A CA 1
ATOM 647 C C . VAL A 1 82 ? 9.294 -2.133 -0.060 1.00 85.00 82 VAL A C 1
ATOM 649 O O . VAL A 1 82 ? 8.827 -2.263 1.068 1.00 85.00 82 VAL A O 1
ATOM 652 N N . ARG A 1 83 ? 9.784 -0.952 -0.462 1.00 81.06 83 ARG A N 1
ATOM 653 C CA . ARG A 1 83 ? 9.762 0.254 0.391 1.00 81.06 83 ARG A CA 1
ATOM 654 C C . ARG A 1 83 ? 8.357 0.740 0.746 1.00 81.06 83 ARG A C 1
ATOM 656 O O . ARG A 1 83 ? 8.203 1.456 1.732 1.00 81.06 83 ARG A O 1
ATOM 663 N N . LYS A 1 84 ? 7.354 0.381 -0.054 1.00 79.50 84 LYS A N 1
ATOM 664 C CA . LYS A 1 84 ? 5.936 0.667 0.195 1.00 79.50 84 LYS A CA 1
ATOM 665 C C . LYS A 1 84 ? 5.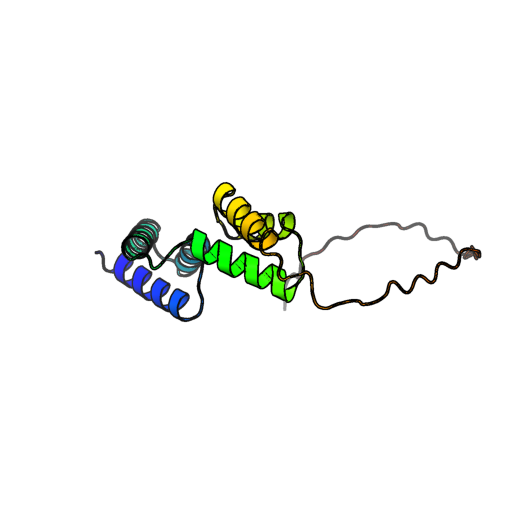249 -0.412 1.033 1.00 79.50 84 LYS A C 1
ATOM 667 O O . LYS A 1 84 ? 4.046 -0.298 1.260 1.00 79.50 84 LYS A O 1
ATOM 672 N N . GLY A 1 85 ? 6.003 -1.407 1.505 1.00 77.62 85 GLY A N 1
ATOM 673 C CA . GLY A 1 85 ? 5.529 -2.469 2.386 1.00 77.62 85 GLY A CA 1
ATOM 674 C C . GLY A 1 85 ? 4.822 -3.615 1.669 1.00 77.62 85 GLY A C 1
ATOM 675 O O . GLY A 1 85 ? 4.048 -4.314 2.308 1.00 77.62 85 GLY A O 1
ATOM 676 N N . ILE A 1 86 ? 5.059 -3.785 0.366 1.00 81.06 86 ILE A N 1
ATOM 677 C CA . ILE A 1 86 ? 4.559 -4.932 -0.402 1.00 81.06 86 ILE A CA 1
ATOM 678 C C . ILE A 1 86 ? 5.545 -6.083 -0.226 1.00 81.06 86 ILE A C 1
ATOM 680 O O . ILE A 1 86 ? 6.762 -5.863 -0.200 1.00 81.06 86 ILE A O 1
ATOM 684 N N . GLU A 1 87 ? 5.018 -7.297 -0.094 1.00 79.19 87 GLU A N 1
ATOM 685 C CA . GLU A 1 87 ? 5.830 -8.501 0.021 1.00 79.19 87 GLU A CA 1
ATOM 686 C C . GLU A 1 87 ? 6.768 -8.645 -1.184 1.00 79.19 87 GLU A C 1
ATOM 688 O O . GLU A 1 87 ? 6.417 -8.306 -2.318 1.00 79.19 87 GLU A O 1
ATOM 693 N N . ARG A 1 88 ? 7.996 -9.114 -0.930 1.00 76.50 88 ARG A N 1
ATOM 694 C CA . ARG A 1 88 ? 9.038 -9.190 -1.961 1.00 76.50 88 ARG A CA 1
ATOM 695 C C . ARG A 1 88 ? 8.580 -10.024 -3.156 1.00 76.50 88 ARG A C 1
ATOM 697 O O . ARG A 1 88 ? 8.778 -9.588 -4.285 1.00 76.50 88 ARG A O 1
ATOM 704 N N . ASP A 1 89 ? 7.936 -11.156 -2.903 1.00 79.75 89 ASP A N 1
ATOM 705 C CA . ASP A 1 89 ? 7.508 -12.081 -3.951 1.00 79.75 89 ASP A CA 1
ATOM 706 C C . ASP A 1 89 ? 6.451 -11.443 -4.866 1.00 79.75 89 ASP A C 1
ATOM 708 O O . ASP A 1 89 ? 6.541 -11.523 -6.093 1.00 79.75 89 ASP A O 1
ATOM 712 N N . GLU A 1 90 ? 5.494 -10.709 -4.290 1.00 81.25 90 GLU A N 1
ATOM 713 C CA . GLU A 1 90 ? 4.484 -9.980 -5.064 1.00 81.25 90 GLU A CA 1
ATOM 714 C C . GLU A 1 90 ? 5.086 -8.793 -5.827 1.00 81.25 90 GLU A C 1
ATOM 716 O O . GLU A 1 90 ? 4.716 -8.524 -6.974 1.00 81.25 90 GLU A O 1
ATOM 721 N N . ALA A 1 91 ? 6.050 -8.100 -5.216 1.00 82.31 91 ALA A N 1
ATOM 722 C CA . ALA A 1 91 ? 6.759 -6.991 -5.839 1.00 82.31 91 ALA A CA 1
ATOM 723 C C . ALA A 1 91 ? 7.601 -7.440 -7.043 1.00 82.31 91 ALA A C 1
ATOM 725 O O . ALA A 1 91 ? 7.602 -6.768 -8.078 1.00 82.31 91 ALA A O 1
ATOM 726 N N . GLU A 1 92 ? 8.307 -8.565 -6.925 1.00 82.00 92 GLU A N 1
ATOM 727 C CA . GLU A 1 92 ? 9.092 -9.156 -8.011 1.00 82.00 92 GLU A CA 1
ATOM 728 C C . GLU A 1 92 ? 8.189 -9.686 -9.127 1.00 82.00 92 GLU A C 1
ATOM 730 O O . GLU A 1 92 ? 8.449 -9.411 -10.300 1.00 82.00 92 GLU A O 1
ATOM 735 N N . GLY A 1 93 ? 7.084 -10.352 -8.777 1.00 82.88 93 GLY A N 1
ATOM 736 C CA . GLY A 1 93 ? 6.080 -10.800 -9.741 1.00 82.88 93 GLY A CA 1
ATOM 737 C C . GLY A 1 93 ? 5.488 -9.644 -10.552 1.00 82.88 93 GLY A C 1
ATOM 738 O O . GLY A 1 93 ? 5.451 -9.703 -11.782 1.00 82.88 93 GLY A O 1
ATOM 739 N N . ALA A 1 94 ? 5.096 -8.552 -9.889 1.00 82.69 94 ALA A N 1
ATOM 740 C CA . ALA A 1 94 ? 4.566 -7.363 -10.557 1.00 82.69 94 ALA A CA 1
ATOM 741 C C . ALA A 1 94 ? 5.621 -6.641 -11.414 1.00 82.69 94 ALA A C 1
ATOM 743 O O . ALA A 1 94 ? 5.312 -6.187 -12.517 1.00 82.69 94 ALA A O 1
ATOM 744 N N . ALA A 1 95 ? 6.868 -6.546 -10.938 1.00 80.94 95 ALA A N 1
ATOM 745 C CA . ALA A 1 95 ? 7.961 -5.927 -11.686 1.00 80.94 95 ALA A CA 1
ATOM 746 C C . ALA A 1 95 ? 8.333 -6.731 -12.941 1.00 80.94 95 ALA A C 1
ATOM 748 O O . ALA A 1 95 ? 8.554 -6.139 -13.997 1.00 80.94 95 ALA A O 1
ATOM 749 N N . ASN A 1 96 ? 8.372 -8.061 -12.840 1.00 81.12 96 ASN A N 1
ATOM 750 C CA . ASN A 1 96 ? 8.618 -8.939 -13.981 1.00 81.12 96 ASN A CA 1
ATOM 751 C C . ASN A 1 96 ? 7.460 -8.899 -14.978 1.00 81.12 96 ASN A C 1
ATOM 753 O O . ASN A 1 96 ? 7.709 -8.800 -16.174 1.00 81.12 96 ASN A O 1
ATOM 757 N N . ALA A 1 97 ? 6.210 -8.900 -14.504 1.00 81.25 97 ALA A N 1
ATOM 758 C CA . ALA A 1 97 ? 5.042 -8.766 -15.372 1.00 81.25 97 ALA A CA 1
ATOM 759 C C . ALA A 1 97 ? 5.061 -7.440 -16.154 1.00 81.25 97 ALA A C 1
ATOM 761 O O . ALA A 1 97 ? 4.884 -7.441 -17.367 1.00 81.25 97 ALA A O 1
ATOM 762 N N . ALA A 1 98 ? 5.362 -6.321 -15.487 1.00 74.50 98 ALA A N 1
ATOM 763 C CA . ALA A 1 98 ? 5.447 -5.013 -16.139 1.00 74.50 98 ALA A CA 1
ATOM 764 C C . ALA A 1 98 ? 6.642 -4.881 -17.102 1.00 74.50 98 ALA A C 1
ATOM 766 O O . ALA A 1 98 ? 6.595 -4.075 -18.026 1.00 74.50 98 ALA A O 1
ATOM 767 N N . ALA A 1 99 ? 7.719 -5.642 -16.884 1.00 67.50 99 ALA A N 1
ATOM 768 C CA . ALA A 1 99 ? 8.854 -5.714 -17.804 1.00 67.50 99 ALA A CA 1
ATOM 769 C C . ALA A 1 99 ? 8.604 -6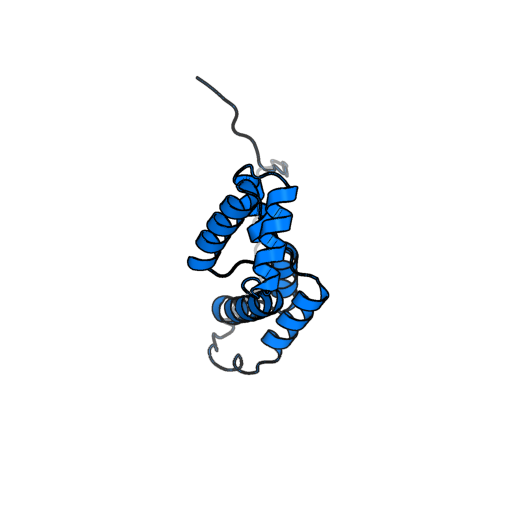.665 -18.989 1.00 67.50 99 ALA A C 1
ATOM 771 O O . ALA A 1 99 ? 9.232 -6.502 -20.034 1.00 67.50 99 ALA A O 1
ATOM 772 N N . ALA A 1 100 ? 7.719 -7.653 -18.821 1.00 64.75 100 ALA A N 1
ATOM 773 C CA . ALA A 1 100 ? 7.360 -8.625 -19.848 1.00 64.75 100 ALA A CA 1
ATOM 774 C C . ALA A 1 100 ? 6.376 -8.069 -20.885 1.00 64.75 100 ALA A C 1
ATOM 776 O O . ALA A 1 100 ? 6.344 -8.597 -21.993 1.00 64.75 100 ALA A O 1
ATOM 777 N N . ASP A 1 101 ? 5.611 -7.017 -20.566 1.00 52.16 101 ASP A N 1
ATOM 778 C CA . ASP A 1 101 ? 4.765 -6.325 -21.542 1.00 52.16 101 ASP A CA 1
ATOM 779 C C . ASP A 1 101 ? 5.641 -5.624 -22.609 1.00 52.16 101 ASP A C 1
ATOM 781 O O . ASP A 1 101 ? 6.318 -4.630 -22.319 1.00 52.16 101 ASP A O 1
ATOM 785 N N . PRO A 1 102 ? 5.646 -6.098 -23.872 1.00 48.75 102 PRO A N 1
ATOM 786 C CA . PRO A 1 102 ? 6.589 -5.656 -24.902 1.00 48.75 102 PRO A CA 1
ATOM 787 C C . PRO A 1 102 ? 6.288 -4.261 -25.485 1.00 48.75 102 PRO A C 1
ATOM 789 O O . PRO A 1 102 ? 6.977 -3.821 -26.405 1.00 48.75 102 PRO A O 1
ATOM 792 N N . GLN A 1 103 ? 5.317 -3.510 -24.955 1.00 43.91 103 GLN A N 1
ATOM 793 C CA . GLN A 1 103 ? 4.896 -2.216 -25.519 1.00 43.91 103 GLN A CA 1
ATOM 794 C C . GLN A 1 103 ? 5.876 -1.047 -25.274 1.00 43.91 103 GLN A C 1
ATOM 796 O O . GLN A 1 103 ? 5.575 0.089 -25.624 1.00 43.91 103 GLN A O 1
ATOM 801 N N . THR A 1 104 ? 7.069 -1.297 -24.716 1.00 44.81 104 THR A N 1
ATOM 802 C CA . THR A 1 104 ? 8.146 -0.284 -24.610 1.00 44.81 104 THR A CA 1
ATOM 803 C C . THR A 1 104 ? 9.110 -0.302 -25.808 1.00 44.81 104 THR A C 1
ATOM 805 O O . THR A 1 104 ? 10.058 0.480 -25.849 1.00 44.81 104 THR A O 1
ATOM 808 N N . GLN A 1 105 ? 8.875 -1.134 -26.829 1.00 45.72 105 GLN A N 1
ATOM 809 C CA . GLN A 1 105 ? 9.676 -1.078 -28.058 1.00 45.72 105 GLN A CA 1
ATOM 810 C C . GLN A 1 105 ? 9.298 0.070 -29.005 1.00 45.72 105 GLN A C 1
ATOM 812 O O . GLN A 1 105 ? 9.768 0.070 -30.130 1.00 45.72 105 GLN A O 1
ATOM 817 N N . GLU A 1 106 ? 8.520 1.080 -28.608 1.00 42.25 106 GLU A N 1
ATOM 818 C CA . GLU A 1 106 ? 8.310 2.251 -29.468 1.00 42.25 106 GLU A CA 1
ATOM 819 C C . GLU A 1 106 ? 8.401 3.563 -28.673 1.00 42.25 106 GLU A C 1
ATOM 821 O O . GLU A 1 106 ? 7.911 3.688 -27.555 1.00 42.25 106 GLU A O 1
ATOM 826 N N . ALA A 1 107 ? 9.066 4.547 -29.287 1.00 45.53 107 ALA A N 1
ATOM 827 C CA . ALA A 1 107 ? 9.279 5.931 -28.847 1.00 45.53 107 ALA A CA 1
ATOM 828 C C . ALA A 1 107 ? 10.415 6.204 -27.831 1.00 45.53 107 ALA A C 1
ATOM 830 O O . ALA A 1 107 ? 10.210 6.538 -26.659 1.00 45.53 107 ALA A O 1
ATOM 831 N N . SER A 1 108 ? 11.657 6.106 -28.326 1.00 44.03 108 SER A N 1
ATOM 832 C CA . SER A 1 108 ? 12.626 7.223 -28.470 1.00 44.03 108 SER A CA 1
ATOM 833 C C . SER A 1 108 ? 14.043 6.620 -28.549 1.00 44.03 108 SER A C 1
ATOM 835 O O . SER A 1 108 ? 14.688 6.398 -27.529 1.00 44.03 108 SER A O 1
ATOM 837 N N . VAL A 1 109 ? 14.563 6.222 -29.713 1.00 49.62 109 VAL A N 1
ATOM 838 C CA . VAL A 1 109 ? 15.238 7.152 -30.640 1.00 49.62 109 VAL A CA 1
ATOM 839 C C . VAL A 1 109 ? 15.387 8.565 -30.071 1.00 49.62 109 VAL A C 1
ATOM 841 O O . VAL A 1 109 ? 14.725 9.501 -30.495 1.00 49.62 109 VAL A O 1
ATOM 844 N N . THR A 1 110 ? 16.286 8.717 -29.101 1.00 45.78 110 THR A N 1
ATOM 845 C CA . THR A 1 110 ? 17.106 9.926 -29.031 1.00 45.78 110 THR A CA 1
ATOM 846 C C . THR A 1 110 ? 18.545 9.458 -29.147 1.00 45.78 110 THR A C 1
ATOM 848 O O . THR A 1 110 ? 19.026 8.671 -28.333 1.00 45.78 110 THR A O 1
ATOM 851 N N . ALA A 1 111 ? 19.167 9.857 -30.249 1.00 38.62 111 ALA A N 1
ATOM 852 C CA . ALA A 1 111 ? 20.489 9.454 -30.684 1.00 38.62 111 ALA A CA 1
ATOM 853 C C . ALA A 1 111 ? 21.549 9.564 -29.572 1.00 38.62 111 ALA A C 1
ATOM 855 O O . ALA A 1 111 ? 21.533 10.528 -28.800 1.00 38.62 111 ALA A O 1
ATOM 856 N N . PRO A 1 112 ? 22.534 8.651 -29.517 1.00 42.47 112 PRO A N 1
ATOM 857 C CA . PRO A 1 112 ? 23.754 8.927 -28.785 1.00 42.47 112 PRO A CA 1
ATOM 858 C C . PRO A 1 112 ? 24.537 9.989 -29.567 1.00 42.47 112 PRO A C 1
ATOM 860 O O . PRO A 1 112 ? 25.239 9.668 -30.522 1.00 42.47 112 PRO A O 1
ATOM 863 N N . SER A 1 113 ? 24.456 11.262 -29.167 1.00 41.94 113 SER A N 1
ATOM 864 C CA . SER A 1 113 ? 25.498 12.220 -29.553 1.00 41.94 113 SER A CA 1
ATOM 865 C C . SER A 1 113 ? 26.738 11.920 -28.721 1.00 41.94 113 SER A C 1
ATOM 867 O O . SER A 1 113 ? 27.028 12.558 -27.709 1.00 41.94 113 SER A O 1
ATOM 869 N N . SER A 1 114 ? 27.467 10.897 -29.152 1.00 37.78 114 SER A N 1
ATOM 870 C CA . SER A 1 114 ? 28.872 10.747 -28.840 1.00 37.78 114 SER A CA 1
ATOM 871 C C . SER A 1 114 ? 29.628 11.934 -29.439 1.00 37.78 114 SER A C 1
ATOM 873 O O . SER A 1 114 ? 29.903 11.956 -30.635 1.00 37.78 114 SER A O 1
ATOM 875 N N . ALA A 1 115 ? 30.012 12.891 -28.603 1.00 38.94 115 ALA A N 1
ATOM 876 C CA . ALA A 1 115 ? 31.225 13.662 -28.830 1.00 38.94 115 ALA A CA 1
ATOM 877 C C . ALA A 1 115 ? 32.234 13.188 -27.787 1.00 38.94 115 ALA A C 1
ATOM 879 O O . ALA A 1 115 ? 32.262 13.633 -26.642 1.00 38.94 115 ALA A O 1
ATOM 880 N N . ARG A 1 116 ? 33.003 12.179 -28.185 1.00 45.81 116 ARG A N 1
ATOM 881 C CA . ARG A 1 116 ? 34.203 11.749 -27.484 1.00 45.81 116 ARG A CA 1
ATOM 882 C C . ARG A 1 116 ? 35.328 12.584 -28.085 1.00 45.81 116 ARG A C 1
ATOM 884 O O . ARG A 1 116 ? 35.781 12.278 -29.181 1.00 45.81 116 ARG A O 1
ATOM 891 N N . SER A 1 117 ? 35.750 13.633 -27.396 1.00 38.59 117 SER A N 1
ATOM 892 C CA . SER A 1 117 ? 37.026 14.287 -27.683 1.00 38.59 117 SER A CA 1
ATOM 893 C C . SER A 1 117 ? 37.921 14.075 -26.481 1.00 38.59 117 SER A C 1
ATOM 895 O O . SER A 1 117 ? 37.801 14.706 -25.433 1.00 38.59 117 SER A O 1
ATOM 897 N N . SER A 1 118 ? 38.794 13.098 -26.653 1.00 39.53 118 SER A N 1
ATOM 898 C CA . SER A 1 118 ? 40.028 12.959 -25.915 1.00 39.53 118 SER A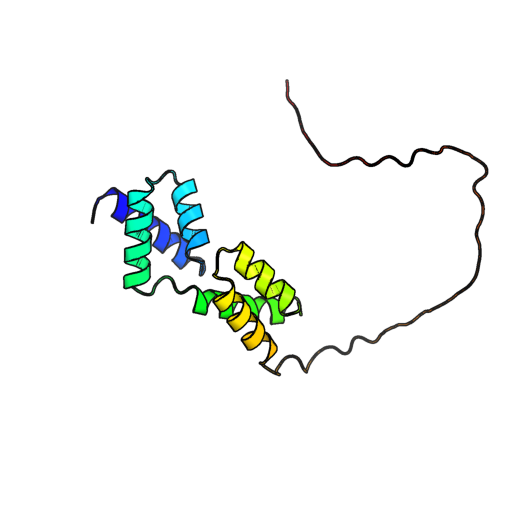 CA 1
ATOM 899 C C . SER A 1 118 ? 40.873 14.230 -26.062 1.00 39.53 118 SER A C 1
ATOM 901 O O . SER A 1 118 ? 40.826 14.901 -27.094 1.00 39.53 118 SER A O 1
ATOM 903 N N . THR A 1 119 ? 41.765 14.400 -25.086 1.00 45.50 119 THR A N 1
ATOM 904 C CA . THR A 1 119 ? 43.056 15.116 -25.126 1.00 45.50 119 THR A CA 1
ATOM 905 C C . THR A 1 119 ? 43.097 16.496 -24.460 1.00 45.50 119 THR A C 1
ATOM 907 O O . THR A 1 119 ? 42.593 17.473 -24.991 1.00 45.50 119 THR A O 1
ATOM 910 N N . SER A 1 120 ? 43.831 16.525 -23.335 1.00 43.56 120 SER A N 1
ATOM 911 C CA . SER A 1 120 ? 44.699 17.610 -22.848 1.00 43.56 120 SER A CA 1
ATOM 912 C C . SER A 1 120 ? 44.023 18.956 -22.554 1.00 43.56 120 SER A C 1
ATOM 914 O O . SER A 1 120 ? 43.596 19.677 -23.441 1.00 43.56 120 SER A O 1
ATOM 916 N N . SER A 1 121 ? 44.017 19.452 -21.320 1.00 42.44 121 SER A N 1
ATOM 917 C CA . SER A 1 121 ? 45.257 19.879 -20.669 1.00 42.44 121 SER A CA 1
ATOM 918 C C . SER A 1 121 ? 45.045 20.000 -19.167 1.00 42.44 121 SER A C 1
ATOM 920 O O . SER A 1 121 ? 44.134 20.678 -18.696 1.00 42.44 121 SER A O 1
ATOM 922 N N . PHE A 1 122 ? 45.917 19.338 -18.423 1.00 42.06 122 PHE A N 1
ATOM 923 C CA . PHE A 1 122 ? 46.133 19.573 -17.009 1.00 42.06 122 PHE A CA 1
ATOM 924 C C . PHE A 1 122 ? 46.824 20.938 -16.886 1.00 42.06 122 PHE A C 1
ATOM 926 O O . PHE A 1 122 ? 48.036 21.029 -17.061 1.00 42.06 122 PHE A O 1
ATOM 933 N N . THR A 1 123 ? 46.079 22.013 -16.639 1.00 53.03 123 THR A N 1
ATOM 934 C CA . THR A 1 123 ? 46.700 23.273 -16.211 1.00 53.03 123 THR A CA 1
ATOM 935 C C . THR A 1 123 ? 46.677 23.297 -14.693 1.00 53.03 123 THR A C 1
ATOM 937 O O . THR A 1 123 ? 45.640 23.491 -14.063 1.00 53.03 123 THR A O 1
ATOM 940 N N . ALA A 1 124 ? 47.840 23.013 -14.115 1.00 45.94 124 ALA A N 1
ATOM 941 C CA . ALA A 1 124 ? 48.112 23.117 -12.695 1.00 45.94 124 ALA A CA 1
ATOM 942 C C . ALA A 1 124 ? 47.738 24.513 -12.165 1.00 45.94 124 ALA A C 1
ATOM 944 O O . ALA A 1 124 ? 48.190 25.523 -12.700 1.00 45.94 124 ALA A O 1
ATOM 945 N N . CYS A 1 125 ? 46.949 24.573 -11.089 1.00 40.25 125 CYS A N 1
ATOM 946 C CA . CYS A 1 125 ? 46.830 25.780 -10.274 1.00 40.25 125 CYS A CA 1
ATOM 947 C C . CYS A 1 125 ? 48.054 25.865 -9.345 1.00 40.25 125 CYS A C 1
ATOM 949 O O . CYS A 1 125 ? 48.232 24.973 -8.510 1.00 40.25 125 CYS A O 1
ATOM 951 N N . PRO A 1 126 ? 48.890 26.914 -9.426 1.00 45.75 126 PRO A N 1
ATOM 952 C CA . PRO A 1 126 ? 49.916 27.159 -8.430 1.00 45.75 126 PRO A CA 1
ATOM 953 C C . PRO A 1 126 ? 49.248 27.896 -7.265 1.00 45.75 126 PRO A C 1
ATOM 955 O O . PRO A 1 126 ? 49.070 29.108 -7.291 1.00 45.75 126 PRO A O 1
ATOM 958 N N . GLY A 1 127 ? 48.796 27.152 -6.261 1.00 45.78 127 GLY A N 1
ATOM 959 C CA . GLY A 1 127 ? 48.140 27.741 -5.095 1.00 45.78 127 GLY A CA 1
ATOM 960 C C . GLY A 1 127 ? 47.548 26.667 -4.206 1.00 45.78 127 GLY A C 1
ATOM 961 O O . GLY A 1 127 ? 46.354 26.391 -4.266 1.00 45.78 127 GLY A O 1
ATOM 962 N N . GLY A 1 128 ? 48.407 26.005 -3.435 1.00 47.78 128 GLY A N 1
ATOM 963 C CA . GLY A 1 128 ? 48.014 24.926 -2.542 1.00 47.78 128 GLY A CA 1
ATOM 964 C C . GLY A 1 128 ? 46.953 25.347 -1.526 1.00 47.78 128 GLY A C 1
ATOM 965 O O . GLY A 1 128 ? 47.073 26.374 -0.863 1.00 47.78 128 GLY A O 1
ATOM 966 N N . SER A 1 129 ? 45.942 24.500 -1.358 1.00 47.22 129 SER A N 1
ATOM 967 C CA . SER A 1 129 ? 45.196 24.344 -0.106 1.00 47.22 129 SER A CA 1
ATOM 968 C C . SER A 1 129 ? 44.527 22.961 -0.110 1.00 47.22 129 SER A C 1
ATOM 970 O O . SER A 1 129 ? 43.594 22.733 -0.880 1.00 47.22 129 SER A O 1
ATOM 972 N N . PRO A 1 130 ? 45.020 21.997 0.691 1.00 49.94 130 PRO A N 1
ATOM 973 C CA . PRO A 1 130 ? 44.650 20.591 0.593 1.00 49.94 130 PRO A CA 1
ATOM 974 C C . PRO A 1 130 ? 43.553 20.250 1.602 1.00 49.94 130 PRO A C 1
ATOM 976 O O . PRO A 1 130 ? 43.815 19.558 2.576 1.00 49.94 130 PRO A O 1
ATOM 979 N N . TRP A 1 131 ? 42.329 20.746 1.425 1.00 43.59 131 TRP A N 1
ATOM 980 C CA . TRP A 1 131 ? 41.209 20.343 2.290 1.00 43.59 131 TRP A CA 1
ATOM 981 C C . TRP A 1 131 ? 40.085 19.710 1.473 1.00 43.59 131 TRP A C 1
ATOM 983 O O . TRP A 1 131 ? 39.015 20.264 1.240 1.00 43.59 131 TRP A O 1
ATOM 993 N N . CYS A 1 132 ? 40.352 18.464 1.081 1.00 44.19 132 CYS A N 1
ATOM 994 C CA . CYS A 1 132 ? 39.337 17.425 1.004 1.00 44.19 132 CYS A CA 1
ATOM 995 C C . CYS A 1 132 ? 38.629 17.335 2.365 1.00 44.19 132 CYS A C 1
ATOM 997 O O . CYS A 1 132 ? 39.275 17.048 3.370 1.00 44.19 132 CYS A O 1
ATOM 999 N N . GLY A 1 133 ? 37.313 17.553 2.423 1.00 37.38 133 GLY A N 1
ATOM 1000 C CA . GLY A 1 133 ? 36.632 17.569 3.719 1.00 37.38 133 GLY A CA 1
ATOM 1001 C C . GLY A 1 133 ? 35.111 17.593 3.665 1.00 37.38 133 GLY A C 1
ATOM 1002 O O . GLY A 1 133 ? 34.490 18.547 4.104 1.00 37.38 133 GLY A O 1
ATOM 1003 N N . ARG A 1 134 ? 34.507 16.530 3.128 1.00 42.88 134 ARG A N 1
ATOM 1004 C CA . ARG A 1 134 ? 33.273 15.890 3.629 1.00 42.88 134 ARG A CA 1
ATOM 1005 C C . ARG A 1 134 ? 32.480 16.668 4.714 1.00 42.88 134 ARG A C 1
ATOM 1007 O O . ARG A 1 134 ? 32.815 16.580 5.888 1.00 42.88 134 ARG A O 1
ATOM 1014 N N . ALA A 1 135 ? 31.320 17.224 4.367 1.00 40.69 135 ALA A N 1
ATOM 1015 C CA . ALA A 1 135 ? 30.234 17.523 5.317 1.00 40.69 135 ALA A CA 1
ATOM 1016 C C . ALA A 1 135 ? 28.899 17.410 4.560 1.00 40.69 135 ALA A C 1
ATOM 1018 O O . ALA A 1 135 ? 28.590 18.220 3.698 1.00 40.69 135 ALA A O 1
ATOM 1019 N N . ARG A 1 136 ? 28.213 16.263 4.565 1.00 45.62 136 ARG A N 1
ATOM 1020 C CA . ARG A 1 136 ? 27.250 15.801 5.581 1.00 45.62 136 ARG A CA 1
ATOM 1021 C C . ARG A 1 136 ? 26.377 16.904 6.196 1.00 45.62 136 ARG A C 1
ATOM 1023 O O . ARG A 1 136 ? 26.837 17.804 6.877 1.00 45.62 136 ARG A O 1
ATOM 1030 N N . ASN A 1 137 ? 25.097 16.709 5.917 1.00 37.94 137 ASN A N 1
ATOM 1031 C CA . ASN A 1 137 ? 23.890 17.410 6.312 1.00 37.94 137 ASN A CA 1
ATOM 1032 C C . ASN A 1 137 ? 23.647 17.466 7.843 1.00 37.94 137 ASN A C 1
ATOM 1034 O O . ASN A 1 137 ? 23.902 16.473 8.525 1.00 37.94 137 ASN A O 1
ATOM 1038 N N . ALA A 1 138 ? 22.999 18.570 8.263 1.00 41.84 138 ALA A N 1
ATOM 1039 C CA . ALA A 1 138 ? 22.176 18.828 9.468 1.00 41.84 138 ALA A CA 1
ATOM 1040 C C . ALA A 1 138 ? 22.856 19.361 10.760 1.00 41.84 138 ALA A C 1
ATOM 1042 O O . ALA A 1 138 ? 24.036 19.092 10.963 1.00 41.84 138 ALA A O 1
ATOM 1043 N N . PRO A 1 139 ? 22.121 20.032 11.693 1.00 46.03 139 PRO A N 1
ATOM 1044 C CA . PRO A 1 139 ? 20.748 20.566 11.639 1.00 46.03 139 PRO A CA 1
ATOM 1045 C C . PRO A 1 139 ? 20.616 22.079 11.962 1.00 46.03 139 PRO A C 1
ATOM 1047 O O . PRO A 1 139 ? 21.461 22.698 12.603 1.00 46.03 139 PRO A O 1
ATOM 1050 N N . ARG A 1 140 ? 19.463 22.651 11.580 1.00 51.28 140 ARG A N 1
ATOM 1051 C CA . ARG A 1 140 ? 18.923 23.914 12.116 1.00 51.28 140 ARG A CA 1
ATOM 1052 C C . ARG A 1 140 ? 18.750 23.807 13.636 1.00 51.28 140 ARG A C 1
ATOM 1054 O O . ARG A 1 140 ? 17.981 22.963 14.093 1.00 51.28 140 ARG A O 1
ATOM 1061 N N . ALA A 1 141 ? 19.355 24.722 14.388 1.00 43.81 141 ALA A N 1
ATOM 1062 C CA . ALA A 1 141 ? 19.061 24.934 15.800 1.00 43.81 141 ALA A CA 1
ATOM 1063 C C . ALA A 1 141 ? 18.794 26.425 16.090 1.00 43.81 141 ALA A C 1
ATOM 1065 O O . ALA A 1 141 ? 19.681 27.257 15.984 1.00 43.81 141 ALA A O 1
ATOM 1066 N N . ALA A 1 142 ? 17.530 26.690 16.435 1.00 43.22 142 ALA A N 1
ATOM 1067 C CA . ALA A 1 142 ? 17.027 27.552 17.511 1.00 43.22 142 ALA A CA 1
ATOM 1068 C C . ALA A 1 142 ? 17.407 29.052 17.658 1.00 43.22 142 ALA A C 1
ATOM 1070 O O . ALA A 1 142 ? 18.548 29.396 17.933 1.00 43.22 142 ALA A O 1
ATOM 1071 N N . ARG A 1 143 ? 16.314 29.838 17.786 1.00 41.38 143 ARG A N 1
ATOM 1072 C CA . ARG A 1 143 ? 16.089 31.063 18.602 1.00 41.38 143 ARG A CA 1
ATOM 1073 C C . ARG A 1 143 ? 16.724 32.362 18.061 1.00 41.38 143 ARG A C 1
ATOM 1075 O O . ARG A 1 143 ? 17.790 32.326 17.477 1.00 41.38 143 ARG A O 1
ATOM 1082 N N . ARG A 1 144 ? 16.097 33.535 18.191 1.00 48.25 144 ARG A N 1
ATOM 1083 C CA . ARG A 1 144 ? 15.177 34.033 19.227 1.00 48.25 144 ARG A CA 1
ATOM 1084 C C . ARG A 1 144 ? 14.242 35.102 18.664 1.00 48.25 144 ARG A C 1
ATOM 1086 O O . ARG A 1 144 ? 14.644 35.742 17.673 1.00 48.25 144 ARG A O 1
#

Secondary structure (DSSP, 8-state):
--HHHHHHHHHHHHHHHHS---HHHHHHHHHHTT--HHHHHHHHHHHHHTT---HHHHHHHHHHHHHHHH---HHHHHHHHHHTT--HHHHHHHHHHHHH-GGGSSS------------------S------------------

pLDDT: mean 71.33, std 18.71, range [37.38, 90.31]